Protein AF-A0A5C8MEZ3-F1 (afdb_monomer_lite)

Foldseek 3Di:
DADDALVVLVPDDADDCCPPPVVLLVVLLCCQPPNDPDAAEAEDEALLQVNLCRHVVDDDDQSVRSVCCCVVPVVSLVSSLQRVLNRLLNNVVSSVVSRHQAYEYEHACQLNDAQVCCVPRGLVSVVSNCVSCVVSVHHYHYDYPNCPRNDPDD

Radius of gyration: 16.11 Å; chains: 1; bounding box: 36×27×46 Å

Structure (mmCIF, N/CA/C/O backbone):
data_AF-A0A5C8MEZ3-F1
#
_entry.id   AF-A0A5C8MEZ3-F1
#
loop_
_atom_site.group_PDB
_atom_site.id
_atom_site.type_symbol
_atom_site.label_atom_id
_atom_site.label_alt_id
_atom_site.label_comp_id
_atom_site.label_asym_id
_atom_site.label_entity_id
_atom_site.label_seq_id
_atom_site.pdbx_PDB_ins_code
_atom_site.Cartn_x
_atom_site.Cartn_y
_atom_site.Cartn_z
_atom_site.occupancy
_atom_site.B_iso_or_equiv
_atom_site.auth_seq_id
_atom_site.auth_comp_id
_atom_site.auth_asym_id
_atom_site.auth_atom_id
_atom_site.pdbx_PDB_model_num
ATOM 1 N N . ASN A 1 1 ? 18.898 2.873 -1.084 1.00 86.00 1 ASN A N 1
ATOM 2 C CA . ASN A 1 1 ? 19.170 2.120 -2.329 1.00 86.00 1 ASN A CA 1
ATOM 3 C C . ASN A 1 1 ? 17.876 1.953 -3.107 1.00 86.00 1 ASN A C 1
ATOM 5 O O . ASN A 1 1 ? 17.066 1.136 -2.694 1.00 86.00 1 ASN A O 1
ATOM 9 N N . PRO A 1 2 ? 17.626 2.772 -4.143 1.00 94.06 2 PRO A N 1
ATOM 10 C CA . PRO A 1 2 ? 16.400 2.673 -4.933 1.00 94.06 2 PRO A CA 1
ATOM 11 C C . PRO A 1 2 ? 16.320 1.369 -5.734 1.00 94.06 2 PRO A C 1
ATOM 13 O O . PRO A 1 2 ? 17.353 0.854 -6.155 1.00 94.06 2 PRO A O 1
ATOM 16 N N . ILE A 1 3 ? 15.106 0.894 -6.006 1.00 96.62 3 ILE A N 1
ATOM 17 C CA . ILE A 1 3 ? 14.868 -0.274 -6.865 1.00 96.62 3 ILE A CA 1
ATOM 18 C C . ILE A 1 3 ? 15.194 0.078 -8.322 1.00 96.62 3 ILE A C 1
ATOM 20 O O . ILE A 1 3 ? 14.743 1.106 -8.848 1.00 96.62 3 ILE A O 1
ATOM 24 N N . ARG A 1 4 ? 16.007 -0.764 -8.970 1.00 95.06 4 ARG A N 1
ATOM 25 C CA . ARG A 1 4 ? 16.430 -0.589 -10.369 1.00 95.06 4 ARG A CA 1
ATOM 26 C C . ARG A 1 4 ? 16.291 -1.849 -11.214 1.00 95.06 4 ARG A C 1
ATOM 28 O O . ARG A 1 4 ? 16.330 -1.740 -12.432 1.00 95.06 4 ARG A O 1
ATOM 35 N N . SER A 1 5 ? 16.131 -3.015 -10.596 1.00 96.00 5 SER A N 1
ATOM 36 C CA . SER A 1 5 ? 16.131 -4.305 -11.286 1.00 96.00 5 SER A CA 1
ATOM 37 C C . SER A 1 5 ? 15.259 -5.339 -10.577 1.00 96.00 5 SER A C 1
ATOM 39 O O . SER A 1 5 ? 14.910 -5.172 -9.407 1.00 96.00 5 SER A O 1
ATOM 41 N N . LEU A 1 6 ? 14.967 -6.451 -11.260 1.00 97.06 6 LEU A N 1
ATOM 42 C CA . LEU A 1 6 ? 14.323 -7.614 -10.641 1.00 97.06 6 LEU A CA 1
ATOM 43 C C . LEU A 1 6 ? 15.131 -8.145 -9.444 1.00 97.06 6 LEU A C 1
ATOM 45 O O . LEU A 1 6 ? 14.549 -8.461 -8.413 1.00 97.06 6 LEU A O 1
ATOM 49 N N . ALA A 1 7 ? 16.463 -8.157 -9.537 1.00 97.56 7 ALA A N 1
ATOM 50 C CA . ALA A 1 7 ? 17.327 -8.615 -8.451 1.00 97.56 7 ALA A CA 1
ATOM 51 C C . ALA A 1 7 ? 17.214 -7.740 -7.188 1.00 97.56 7 ALA A C 1
ATOM 53 O O . ALA A 1 7 ? 17.390 -8.233 -6.076 1.00 97.56 7 ALA A O 1
ATOM 54 N N . ASP A 1 8 ? 16.917 -6.444 -7.329 1.00 97.25 8 ASP A N 1
ATOM 55 C CA . ASP A 1 8 ? 16.655 -5.578 -6.171 1.00 97.25 8 ASP A CA 1
ATOM 56 C C . ASP A 1 8 ? 15.305 -5.900 -5.525 1.00 97.25 8 ASP A C 1
ATOM 58 O O . ASP A 1 8 ? 15.185 -5.865 -4.303 1.00 97.25 8 ASP A O 1
ATOM 62 N N . VAL A 1 9 ? 14.303 -6.246 -6.339 1.00 97.50 9 VAL A N 1
ATOM 63 C CA . VAL A 1 9 ? 12.974 -6.664 -5.872 1.00 97.50 9 VAL A CA 1
ATOM 64 C C . VAL A 1 9 ? 13.048 -8.003 -5.139 1.00 97.50 9 VAL A C 1
ATOM 66 O O . VAL A 1 9 ? 12.434 -8.164 -4.089 1.00 97.50 9 VAL A O 1
ATOM 69 N N . GLU A 1 10 ? 13.821 -8.959 -5.651 1.00 96.56 10 GLU A N 1
ATOM 70 C CA . GLU A 1 10 ? 13.988 -10.289 -5.049 1.00 96.56 10 GLU A CA 1
ATOM 71 C C . GLU A 1 10 ? 14.641 -10.237 -3.661 1.00 96.56 10 GLU A C 1
ATOM 73 O O . GLU A 1 10 ? 14.327 -11.064 -2.810 1.00 96.56 10 GLU A O 1
ATOM 78 N N . LYS A 1 11 ? 15.478 -9.227 -3.398 1.00 96.81 11 LYS A N 1
ATOM 79 C CA . LYS A 1 11 ? 16.093 -8.992 -2.080 1.00 96.81 11 LYS A CA 1
ATOM 80 C C . LYS A 1 11 ? 15.121 -8.448 -1.032 1.00 96.81 11 LYS A C 1
ATOM 82 O O . LYS A 1 11 ? 15.473 -8.412 0.144 1.00 96.81 11 LYS A O 1
ATOM 87 N N . LEU A 1 12 ? 13.937 -7.979 -1.431 1.00 96.62 12 LEU A N 1
ATOM 88 C CA . LEU A 1 12 ? 12.945 -7.478 -0.484 1.00 96.62 12 LEU A CA 1
ATOM 89 C C . LEU A 1 12 ? 12.380 -8.637 0.338 1.00 96.62 12 LEU A C 1
ATOM 91 O O . LEU A 1 12 ? 11.837 -9.599 -0.219 1.00 96.62 12 LEU A O 1
ATOM 95 N N . GLY A 1 13 ? 12.498 -8.505 1.657 1.00 94.88 13 GLY A N 1
ATOM 96 C CA . GLY A 1 13 ? 11.922 -9.431 2.621 1.00 94.88 13 GLY A CA 1
ATOM 97 C C . GLY A 1 13 ? 10.403 -9.322 2.717 1.00 94.88 13 GLY A C 1
ATOM 98 O O . GLY A 1 13 ? 9.750 -8.559 2.001 1.00 94.88 13 GLY A O 1
ATOM 99 N N . GLU A 1 14 ? 9.853 -10.107 3.629 1.00 95.06 14 GLU A N 1
ATOM 100 C CA . GLU A 1 14 ? 8.450 -10.052 4.009 1.00 95.06 14 GLU A CA 1
ATOM 101 C C . GLU A 1 14 ? 8.303 -9.285 5.323 1.00 95.06 14 GLU A C 1
ATOM 103 O O . GLU A 1 14 ? 9.218 -9.288 6.140 1.00 95.06 14 GLU A O 1
ATOM 108 N N . ILE A 1 15 ? 7.155 -8.635 5.521 1.00 94.88 15 ILE A N 1
ATOM 109 C CA . ILE A 1 15 ? 6.838 -7.991 6.798 1.00 94.88 15 ILE A CA 1
ATOM 110 C C . ILE A 1 15 ? 6.219 -9.004 7.767 1.00 94.88 15 ILE A C 1
ATOM 112 O O . ILE A 1 15 ? 5.326 -9.777 7.391 1.00 94.88 15 ILE A O 1
ATOM 116 N N . 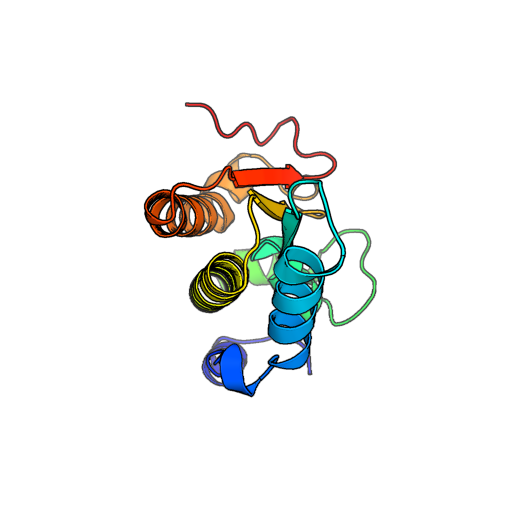HIS A 1 16 ? 6.647 -8.922 9.020 1.00 97.06 16 HIS A N 1
ATOM 117 C CA . HIS A 1 16 ? 6.089 -9.577 10.194 1.00 97.06 16 HIS A CA 1
ATOM 118 C C . HIS A 1 16 ? 5.592 -8.478 11.145 1.00 97.06 16 HIS A C 1
ATOM 120 O O . HIS A 1 16 ? 6.356 -8.009 11.984 1.00 97.06 16 HIS A O 1
ATOM 126 N N . PRO A 1 17 ? 4.342 -7.987 10.999 1.00 97.56 17 PRO A N 1
ATOM 127 C CA . PRO A 1 17 ? 3.903 -6.750 11.652 1.00 97.56 17 PRO A CA 1
ATOM 128 C C . PRO A 1 17 ? 4.067 -6.727 13.176 1.00 97.56 17 PRO A C 1
ATOM 130 O O . PRO A 1 17 ? 4.383 -5.687 13.746 1.00 97.56 17 PRO A O 1
ATOM 133 N N . GLU A 1 18 ? 3.867 -7.871 13.823 1.00 96.94 18 GLU A N 1
ATOM 134 C CA . GLU A 1 18 ? 4.024 -8.046 15.264 1.00 96.94 18 GLU A CA 1
ATOM 135 C C . GLU A 1 18 ? 5.487 -7.928 15.737 1.00 96.94 18 GLU A C 1
ATOM 137 O O . GLU A 1 18 ? 5.718 -7.610 16.900 1.00 96.94 18 GLU A O 1
ATOM 142 N N . GLU A 1 19 ? 6.467 -8.136 14.853 1.00 97.44 19 GLU A N 1
ATOM 143 C CA . GLU A 1 19 ? 7.906 -8.041 15.146 1.00 97.44 19 GLU A CA 1
ATOM 144 C C . GLU A 1 19 ? 8.513 -6.733 14.615 1.00 97.44 19 GLU A C 1
ATOM 146 O O . GLU A 1 19 ? 9.245 -6.044 15.325 1.00 97.44 19 GLU A O 1
ATOM 151 N N . ASP A 1 20 ? 8.170 -6.358 13.382 1.00 97.44 20 ASP A N 1
ATOM 152 C CA . ASP A 1 20 ? 8.759 -5.218 12.674 1.00 97.44 20 ASP A CA 1
ATOM 153 C C . ASP A 1 20 ? 8.156 -3.873 13.100 1.00 97.44 20 ASP A C 1
ATOM 155 O O . ASP A 1 20 ? 8.831 -2.839 13.091 1.00 97.44 20 ASP A O 1
ATOM 159 N N . VAL A 1 21 ? 6.860 -3.859 13.436 1.00 97.12 21 VAL A N 1
ATOM 160 C CA . VAL A 1 21 ? 6.109 -2.639 13.781 1.00 97.12 21 VAL A CA 1
ATOM 161 C C . VAL A 1 21 ? 5.195 -2.799 15.012 1.00 97.12 21 VAL A C 1
ATOM 163 O O . VAL A 1 21 ? 4.067 -2.288 14.999 1.00 97.12 21 VAL A O 1
ATOM 166 N N . PRO A 1 22 ? 5.655 -3.427 16.118 1.00 97.69 22 PRO A N 1
ATOM 167 C CA . PRO A 1 22 ? 4.825 -3.664 17.304 1.00 97.69 22 PRO A CA 1
ATOM 168 C C . PRO A 1 22 ? 4.258 -2.365 17.881 1.00 97.69 22 PRO A C 1
ATOM 170 O O . PRO A 1 22 ? 3.091 -2.308 18.257 1.00 97.69 22 PRO A O 1
ATOM 173 N N . TYR A 1 23 ? 5.042 -1.287 17.839 1.00 97.81 23 TYR A N 1
ATOM 174 C CA . TYR A 1 23 ? 4.656 0.034 18.334 1.00 97.81 23 TYR A CA 1
ATOM 175 C C . TYR A 1 23 ? 3.393 0.595 17.656 1.00 97.81 23 TYR A C 1
ATOM 177 O O . TYR A 1 23 ? 2.603 1.288 18.301 1.00 97.81 23 TYR A O 1
ATOM 185 N N . VAL A 1 24 ? 3.158 0.290 16.372 1.00 98.12 24 VAL A N 1
ATOM 186 C CA . VAL A 1 24 ? 1.926 0.700 15.677 1.00 98.12 24 VAL A CA 1
ATOM 187 C C . VAL A 1 24 ? 0.733 -0.067 16.238 1.00 98.12 24 VAL A C 1
ATOM 189 O O . VAL A 1 24 ? -0.298 0.531 16.542 1.00 98.12 24 VAL A O 1
ATOM 192 N N . LEU A 1 25 ? 0.877 -1.383 16.395 1.00 98.44 25 LEU A N 1
ATOM 193 C CA . LEU A 1 25 ? -0.196 -2.256 16.871 1.00 98.44 25 LEU A CA 1
ATOM 194 C C . LEU A 1 25 ? -0.552 -1.955 18.330 1.00 98.44 25 LEU A C 1
ATOM 196 O O . LEU A 1 25 ? -1.729 -1.872 18.672 1.00 98.44 25 LEU A O 1
ATOM 200 N N . GLU A 1 26 ? 0.452 -1.715 19.171 1.00 98.00 26 GLU A N 1
ATOM 201 C CA . GLU A 1 26 ? 0.274 -1.285 20.559 1.00 98.00 26 GLU A CA 1
ATOM 202 C C . GLU A 1 26 ? -0.458 0.054 20.646 1.00 98.00 26 GLU A C 1
ATOM 204 O O . GLU A 1 26 ? -1.376 0.200 21.450 1.00 98.00 26 GLU A O 1
ATOM 209 N N . THR A 1 27 ? -0.118 1.007 19.772 1.00 98.31 27 THR A N 1
ATOM 210 C CA . THR A 1 27 ? -0.802 2.306 19.710 1.00 98.31 27 THR A CA 1
ATOM 211 C C . THR A 1 27 ? -2.270 2.144 19.317 1.00 98.31 27 THR A C 1
ATOM 213 O O . THR A 1 27 ? -3.143 2.721 19.962 1.00 98.31 27 THR A O 1
ATOM 216 N N . ILE A 1 28 ? -2.567 1.339 18.291 1.00 98.31 28 ILE A N 1
ATOM 217 C CA . ILE A 1 28 ? -3.950 1.049 17.871 1.00 98.31 28 ILE A CA 1
ATOM 218 C C . ILE A 1 28 ? -4.730 0.414 19.023 1.00 98.31 28 ILE A C 1
ATOM 220 O O . ILE A 1 28 ? -5.846 0.845 19.321 1.00 98.31 28 ILE A O 1
ATOM 224 N N . LYS A 1 29 ? -4.131 -0.572 19.695 1.00 97.94 29 LYS A N 1
ATOM 225 C CA . LYS A 1 29 ? -4.748 -1.254 20.830 1.00 97.94 29 LYS A CA 1
ATOM 226 C C . LYS A 1 29 ? -5.052 -0.271 21.958 1.00 97.94 29 LYS A C 1
ATOM 228 O O . LYS A 1 29 ? -6.205 -0.154 22.345 1.00 97.94 29 LYS A O 1
ATOM 233 N N . LEU A 1 30 ? -4.061 0.501 22.408 1.00 97.94 30 LEU A N 1
ATOM 234 C CA . LEU A 1 30 ? -4.224 1.502 23.467 1.00 97.94 30 LEU A CA 1
ATOM 235 C C . LEU A 1 30 ? -5.338 2.506 23.139 1.00 97.94 30 LEU A C 1
ATOM 237 O O . LEU A 1 30 ? -6.203 2.785 23.970 1.00 97.94 30 LEU A O 1
ATOM 241 N N . LEU A 1 31 ? -5.340 3.036 21.913 1.00 97.69 31 LEU A N 1
ATOM 242 C CA . LEU A 1 31 ? -6.350 3.993 21.474 1.00 97.69 31 LEU A CA 1
ATOM 243 C C . LEU A 1 31 ? -7.755 3.389 21.510 1.00 97.69 31 LEU A C 1
ATOM 245 O O . LEU A 1 31 ? -8.685 4.046 21.967 1.00 97.69 31 LEU A O 1
ATOM 249 N N . THR A 1 32 ? -7.911 2.152 21.047 1.00 96.38 32 THR A N 1
ATOM 250 C CA . THR A 1 32 ? -9.223 1.504 20.903 1.00 96.38 32 THR A CA 1
ATOM 251 C C . THR A 1 32 ? -9.755 0.897 22.197 1.00 96.38 32 THR A C 1
ATOM 253 O O . THR A 1 32 ? -10.969 0.765 22.331 1.00 96.38 32 THR A O 1
ATOM 256 N N . THR A 1 33 ? -8.890 0.555 23.157 1.00 95.38 33 THR A N 1
ATOM 257 C CA . THR A 1 33 ? -9.314 -0.026 24.440 1.00 95.38 33 THR A CA 1
ATOM 258 C C . THR A 1 33 ? -9.450 0.995 25.562 1.00 95.38 33 THR A C 1
ATOM 260 O O . THR A 1 33 ? -10.251 0.773 26.466 1.00 95.38 33 THR A O 1
ATOM 263 N N . GLU A 1 34 ? -8.675 2.085 25.542 1.00 94.44 34 GLU A N 1
ATOM 264 C CA . GLU A 1 34 ? -8.556 2.977 26.707 1.00 94.44 34 GLU A CA 1
ATOM 265 C C . GLU A 1 34 ? -8.875 4.450 26.427 1.00 94.44 34 GLU A C 1
ATOM 267 O O . GLU A 1 34 ? -9.238 5.165 27.359 1.00 94.44 34 GLU A O 1
ATOM 272 N N . GLN A 1 35 ? -8.738 4.935 25.186 1.00 92.12 35 GLN A N 1
ATOM 273 C CA . GLN A 1 35 ? -8.760 6.385 24.926 1.00 92.12 35 GLN A CA 1
ATOM 274 C C . GLN A 1 35 ? -9.922 6.864 24.056 1.00 92.12 35 GLN A C 1
ATOM 276 O O . GLN A 1 35 ? -10.476 7.936 24.303 1.00 92.12 35 GLN A O 1
ATOM 281 N N . LEU A 1 36 ? -10.279 6.117 23.011 1.00 94.94 36 LEU A N 1
ATOM 282 C CA . LEU A 1 36 ? -11.254 6.555 22.020 1.00 94.94 36 LEU A CA 1
ATOM 283 C C . LEU A 1 36 ? -12.644 5.991 22.310 1.00 94.94 36 LEU A C 1
ATOM 285 O O . LEU A 1 36 ? -12.830 4.792 22.464 1.00 94.94 36 LEU A O 1
ATOM 289 N N . ASN A 1 37 ? -13.641 6.873 22.246 1.00 94.50 37 ASN A N 1
ATOM 290 C CA . ASN A 1 37 ? -15.063 6.513 22.193 1.00 94.50 37 ASN A CA 1
ATOM 291 C C . ASN A 1 37 ? -15.630 6.603 20.763 1.00 94.50 37 ASN A C 1
ATOM 293 O O . ASN A 1 37 ? -16.842 6.675 20.566 1.00 94.50 37 ASN A O 1
ATOM 297 N N . VAL A 1 38 ? -14.753 6.664 19.759 1.00 97.00 38 VAL A N 1
ATOM 298 C CA . VAL A 1 38 ? -15.090 6.765 18.333 1.00 97.00 38 VAL A CA 1
ATOM 299 C C . VAL A 1 38 ? -14.305 5.719 17.535 1.00 97.00 38 VAL A C 1
ATOM 301 O O . VAL A 1 38 ? -13.222 5.328 17.976 1.00 97.00 38 VAL A O 1
ATOM 304 N N . PRO A 1 39 ? -14.801 5.273 16.363 1.00 96.81 39 PRO A N 1
ATOM 305 C CA . PRO A 1 39 ? -14.085 4.310 15.531 1.00 96.81 39 PRO A CA 1
ATOM 306 C C . PRO A 1 39 ? -12.707 4.825 15.102 1.00 96.81 39 PRO A C 1
ATOM 308 O O . PRO A 1 39 ? -12.581 5.953 14.618 1.00 96.81 39 PRO A O 1
ATOM 311 N N . LEU A 1 40 ? -11.685 3.979 15.226 1.00 98.06 40 LEU A N 1
ATOM 312 C CA . LEU A 1 40 ? -10.337 4.277 14.747 1.00 98.06 40 LEU A CA 1
ATOM 313 C C . LEU A 1 40 ? -10.177 3.820 13.292 1.00 98.06 40 LEU A C 1
ATOM 315 O O . LEU A 1 40 ? -10.462 2.668 12.959 1.00 98.06 40 LEU A O 1
ATOM 319 N N . ILE A 1 41 ? -9.676 4.715 12.439 1.00 98.12 41 ILE A N 1
ATOM 320 C CA . ILE A 1 41 ? -9.343 4.412 11.044 1.00 98.12 41 ILE A CA 1
ATOM 321 C C . ILE A 1 41 ? -7.851 4.075 10.958 1.00 98.12 41 ILE A C 1
ATOM 323 O O . ILE A 1 41 ? -7.004 4.934 11.2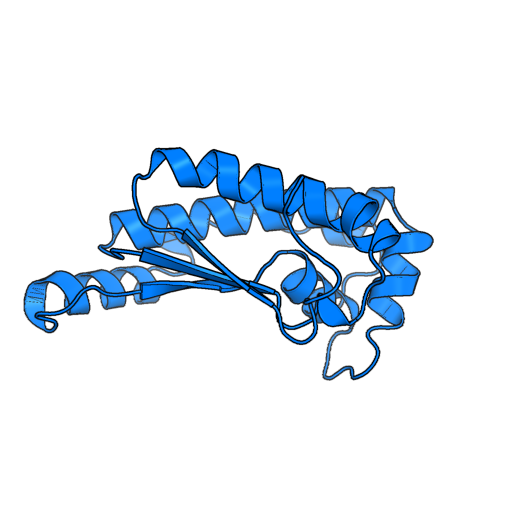01 1.00 98.12 41 ILE A O 1
ATOM 327 N N . GLY A 1 42 ? -7.537 2.833 10.595 1.00 98.00 42 GLY A N 1
ATOM 328 C CA . GLY A 1 42 ? -6.189 2.422 10.207 1.00 98.00 42 GLY A CA 1
ATOM 329 C C . GLY A 1 42 ? -5.887 2.802 8.757 1.00 98.00 42 GLY A C 1
ATOM 330 O O . GLY A 1 42 ? -6.787 3.130 7.978 1.00 98.00 42 GLY A O 1
ATOM 331 N N . PHE A 1 43 ? -4.618 2.758 8.359 1.00 97.81 43 PHE A N 1
ATOM 332 C CA . PHE A 1 43 ? -4.246 3.111 6.991 1.00 97.81 43 PHE A CA 1
ATOM 333 C C . PHE A 1 43 ? -3.000 2.399 6.475 1.00 97.81 43 PHE A C 1
ATOM 335 O O . PHE A 1 43 ? -2.143 1.943 7.232 1.00 97.81 43 PHE A O 1
ATOM 342 N N . ALA A 1 44 ? -2.886 2.344 5.150 1.00 97.19 44 ALA A N 1
ATOM 343 C CA . ALA A 1 44 ? -1.670 1.928 4.463 1.00 97.19 44 ALA A CA 1
ATOM 344 C C . ALA A 1 44 ? -1.504 2.672 3.130 1.00 97.19 44 ALA A C 1
ATOM 346 O O . ALA A 1 44 ? -2.468 3.161 2.536 1.00 97.19 44 ALA A O 1
ATOM 347 N N . GLY A 1 45 ? -0.264 2.750 2.648 1.00 95.50 45 GLY A N 1
ATOM 348 C CA . GLY A 1 45 ? 0.022 3.212 1.293 1.00 95.50 45 GLY A CA 1
ATOM 349 C C . GLY A 1 45 ? -0.357 2.154 0.256 1.00 95.50 45 GLY A C 1
ATOM 350 O O . GLY A 1 45 ? -0.170 0.955 0.475 1.00 95.50 45 GLY A O 1
ATOM 351 N N . ALA A 1 46 ? -0.876 2.592 -0.886 1.00 95.81 46 ALA A N 1
ATOM 352 C CA . ALA A 1 46 ? -1.109 1.717 -2.024 1.00 95.81 46 ALA A CA 1
ATOM 353 C C . ALA A 1 46 ? 0.224 1.282 -2.666 1.00 95.81 46 ALA A C 1
ATOM 355 O O . ALA A 1 46 ? 1.169 2.080 -2.704 1.00 95.81 46 ALA A O 1
ATOM 356 N N . PRO A 1 47 ? 0.301 0.068 -3.244 1.00 96.94 47 PRO A N 1
ATOM 357 C CA . PRO A 1 47 ? 1.514 -0.446 -3.878 1.00 96.94 47 PRO A CA 1
ATOM 358 C C . PRO A 1 47 ? 2.136 0.492 -4.912 1.00 96.94 47 PRO A C 1
ATOM 360 O O . PRO A 1 47 ? 3.347 0.669 -4.900 1.00 96.94 47 PRO A O 1
ATOM 363 N N . PHE A 1 48 ? 1.339 1.157 -5.756 1.00 95.56 48 PHE A N 1
ATOM 364 C CA . PHE A 1 48 ? 1.875 2.086 -6.757 1.00 95.56 48 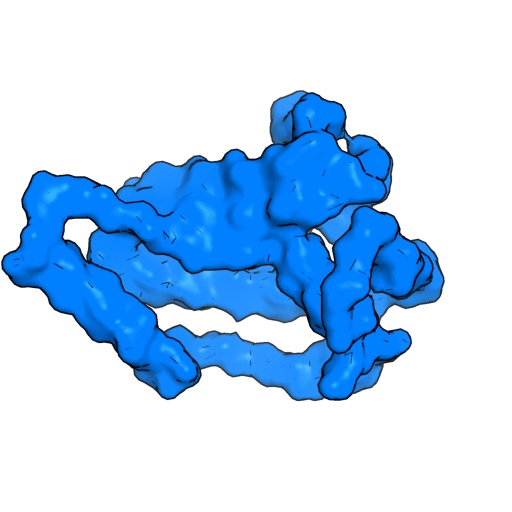PHE A CA 1
ATOM 365 C C . PHE A 1 48 ? 2.616 3.270 -6.118 1.00 95.56 48 PHE A C 1
ATOM 367 O O . PHE A 1 48 ? 3.739 3.602 -6.508 1.00 95.56 48 PHE A O 1
ATOM 374 N N . THR A 1 49 ? 2.007 3.891 -5.107 1.00 93.56 49 THR A N 1
ATOM 375 C CA . THR A 1 49 ? 2.616 5.004 -4.371 1.00 93.56 49 THR A CA 1
ATOM 376 C C . THR A 1 49 ? 3.886 4.547 -3.638 1.00 93.56 49 THR A C 1
ATOM 378 O O . THR A 1 49 ? 4.920 5.206 -3.739 1.00 93.56 49 THR A O 1
ATOM 381 N N . LEU A 1 50 ? 3.863 3.382 -2.979 1.00 95.38 50 LEU A N 1
ATOM 382 C CA . LEU A 1 50 ? 5.040 2.821 -2.300 1.00 95.38 50 LEU A CA 1
ATOM 383 C C . LEU A 1 50 ? 6.173 2.476 -3.280 1.00 95.38 50 LEU A C 1
ATOM 385 O O . LEU A 1 50 ? 7.310 2.906 -3.081 1.00 95.38 50 LEU A O 1
ATOM 389 N N . ALA A 1 51 ? 5.861 1.776 -4.374 1.00 96.31 51 ALA A N 1
ATOM 390 C CA . ALA A 1 51 ? 6.811 1.448 -5.436 1.00 96.31 51 ALA A CA 1
ATOM 391 C C . ALA A 1 51 ? 7.463 2.712 -5.999 1.00 96.31 51 ALA A C 1
ATOM 393 O O . ALA A 1 51 ? 8.671 2.753 -6.226 1.00 96.31 51 ALA A O 1
ATOM 394 N N . SER A 1 52 ? 6.679 3.775 -6.165 1.00 94.56 52 SER A N 1
ATOM 395 C CA . SER A 1 52 ? 7.191 5.040 -6.667 1.00 94.56 52 SER A CA 1
ATOM 396 C C . SER A 1 52 ? 8.196 5.685 -5.715 1.00 94.56 52 SER A C 1
ATOM 398 O O . SER A 1 52 ? 9.232 6.151 -6.179 1.00 94.56 52 SER A O 1
ATOM 400 N N . TYR A 1 53 ? 7.976 5.661 -4.397 1.00 94.25 53 TYR A N 1
ATOM 401 C CA . TYR A 1 53 ? 9.005 6.093 -3.440 1.00 94.25 53 TYR A CA 1
ATOM 402 C C . TYR A 1 53 ? 10.278 5.241 -3.548 1.00 94.25 53 TYR A C 1
ATOM 404 O O . TYR A 1 53 ? 11.387 5.783 -3.581 1.00 94.25 53 TYR A O 1
ATOM 412 N N . MET A 1 54 ? 10.124 3.918 -3.649 1.00 95.75 54 MET A N 1
ATOM 413 C CA . MET A 1 54 ? 11.239 2.968 -3.728 1.00 95.75 54 MET A CA 1
ATOM 414 C C . MET A 1 54 ? 12.059 3.113 -5.017 1.00 95.75 54 MET A C 1
ATOM 416 O O . MET A 1 54 ? 13.271 2.908 -4.997 1.00 95.75 54 MET A O 1
ATOM 420 N N . ILE A 1 55 ? 11.429 3.480 -6.134 1.00 96.50 55 ILE A N 1
ATOM 421 C CA . ILE A 1 55 ? 12.091 3.664 -7.430 1.00 96.50 55 ILE A CA 1
ATOM 422 C C . ILE A 1 55 ? 12.645 5.088 -7.555 1.00 96.50 55 ILE A C 1
ATOM 424 O O . ILE A 1 55 ? 13.792 5.284 -7.962 1.00 96.50 55 ILE A O 1
ATOM 428 N N . GLU A 1 56 ? 11.878 6.115 -7.207 1.00 94.56 56 GLU A N 1
ATOM 429 C CA . GLU A 1 56 ? 12.331 7.499 -7.366 1.00 94.56 56 GLU A CA 1
ATOM 430 C C . GLU A 1 56 ? 13.504 7.810 -6.423 1.00 94.56 56 GLU A C 1
ATOM 432 O O . GLU A 1 56 ? 14.473 8.453 -6.844 1.00 94.56 56 GLU A O 1
ATOM 437 N N . GLY A 1 57 ? 13.470 7.272 -5.195 1.00 89.38 57 GLY A N 1
ATOM 438 C CA . GLY A 1 57 ? 14.517 7.440 -4.184 1.00 89.38 57 GLY A CA 1
ATOM 439 C C . GLY A 1 57 ? 14.553 8.832 -3.545 1.00 89.38 57 GLY A C 1
ATOM 440 O O . GLY A 1 57 ? 15.547 9.183 -2.915 1.00 89.38 57 GLY A O 1
ATOM 441 N N . GLY A 1 58 ? 13.505 9.635 -3.738 1.00 81.94 58 GLY A N 1
ATOM 442 C CA . GLY A 1 58 ? 13.414 11.015 -3.272 1.00 81.94 58 GLY A CA 1
ATOM 443 C C . GLY A 1 58 ? 12.157 11.724 -3.792 1.00 81.94 58 GLY A C 1
ATOM 444 O O . GLY A 1 58 ? 11.316 11.089 -4.437 1.00 81.94 58 GLY A O 1
ATOM 445 N N . PRO A 1 59 ? 12.006 13.033 -3.521 1.00 78.38 59 PRO A N 1
ATOM 446 C CA . PRO A 1 59 ? 10.866 13.809 -3.998 1.00 78.38 59 PRO A CA 1
ATOM 447 C C . PRO A 1 59 ? 10.822 13.827 -5.532 1.00 78.38 59 PRO A C 1
ATOM 449 O O . PRO A 1 59 ? 11.796 14.186 -6.191 1.00 78.38 59 PRO A O 1
ATOM 452 N N . SER A 1 60 ? 9.672 13.463 -6.100 1.00 78.50 60 SER A N 1
ATOM 453 C CA . SER A 1 60 ? 9.433 13.427 -7.545 1.00 78.50 60 SER A CA 1
ATOM 454 C C . SER A 1 60 ? 8.080 14.057 -7.855 1.00 78.50 60 SER A C 1
ATOM 456 O O . SER A 1 60 ? 7.115 13.837 -7.128 1.00 78.50 60 SER A O 1
ATOM 458 N N . LYS A 1 61 ? 8.020 14.878 -8.911 1.00 72.38 61 LYS A N 1
ATOM 459 C CA . LYS A 1 61 ? 6.782 15.550 -9.350 1.00 72.38 61 LYS A CA 1
ATOM 460 C C . LYS A 1 61 ? 6.056 14.793 -10.464 1.00 72.38 61 LYS A C 1
ATOM 462 O O . LYS A 1 61 ? 4.837 14.834 -10.525 1.00 72.38 61 LYS A O 1
ATOM 467 N N . ASN A 1 62 ? 6.812 14.123 -11.339 1.00 77.25 62 ASN A N 1
ATOM 468 C CA . ASN A 1 62 ? 6.285 13.511 -12.567 1.00 77.25 62 ASN A CA 1
ATOM 469 C C . ASN A 1 62 ? 6.403 11.977 -12.589 1.00 77.25 62 ASN A C 1
ATOM 471 O O . ASN A 1 62 ? 5.830 11.339 -13.472 1.00 77.25 62 ASN A O 1
ATOM 475 N N . TYR A 1 63 ? 7.134 11.392 -11.630 1.00 86.94 63 TYR A N 1
ATOM 476 C CA . TYR A 1 63 ? 7.300 9.939 -11.470 1.00 86.94 63 TYR A CA 1
ATOM 477 C C . TYR A 1 63 ? 7.836 9.244 -12.730 1.00 86.94 63 TYR A C 1
ATOM 479 O O . TYR A 1 63 ? 7.433 8.137 -13.094 1.00 86.94 63 TYR A O 1
ATOM 487 N N . ASN A 1 64 ? 8.732 9.938 -13.440 1.00 90.75 64 ASN A N 1
ATOM 488 C CA . ASN A 1 64 ? 9.259 9.491 -14.725 1.00 90.75 64 ASN A CA 1
ATOM 489 C C . ASN A 1 64 ? 10.065 8.194 -14.591 1.00 90.75 64 ASN A C 1
ATOM 491 O O . ASN A 1 64 ? 10.007 7.368 -15.498 1.00 90.75 64 ASN A O 1
ATOM 495 N N . LYS A 1 65 ? 10.794 7.989 -13.482 1.00 94.44 65 LYS A N 1
ATOM 496 C CA . LYS A 1 65 ? 11.572 6.758 -13.277 1.00 94.44 65 LYS A CA 1
ATOM 497 C C . LYS A 1 65 ? 10.643 5.596 -12.968 1.00 94.44 65 LYS A C 1
ATOM 499 O O . LYS A 1 65 ? 10.859 4.517 -13.505 1.00 94.44 65 LYS A O 1
ATOM 504 N N . THR A 1 66 ? 9.599 5.822 -12.170 1.00 95.50 66 THR A N 1
ATOM 505 C CA . THR A 1 66 ? 8.561 4.812 -11.930 1.00 95.50 66 THR A CA 1
ATOM 506 C C . THR A 1 66 ? 7.924 4.364 -13.240 1.00 95.50 66 THR A C 1
ATOM 508 O O . THR A 1 66 ? 7.897 3.172 -13.523 1.00 95.50 66 THR A O 1
ATOM 511 N N . LYS A 1 67 ? 7.462 5.307 -14.072 1.00 93.75 67 LYS A N 1
ATOM 512 C CA . LYS A 1 67 ? 6.842 4.982 -15.366 1.00 93.75 67 LYS A CA 1
ATOM 513 C C . LYS A 1 67 ? 7.819 4.276 -16.300 1.00 93.75 67 LYS A C 1
ATOM 515 O O . LYS A 1 67 ? 7.471 3.258 -16.882 1.00 93.75 67 LYS A O 1
ATOM 520 N N . ALA A 1 68 ? 9.049 4.778 -16.411 1.00 95.44 68 ALA A N 1
ATOM 521 C CA . ALA A 1 68 ? 10.076 4.138 -17.226 1.00 95.44 68 ALA A CA 1
ATOM 522 C C . ALA A 1 68 ? 10.332 2.692 -16.776 1.00 95.44 68 ALA A C 1
ATOM 524 O O . ALA A 1 68 ? 10.375 1.804 -17.616 1.00 95.44 68 ALA A O 1
ATOM 525 N N . PHE A 1 69 ? 10.430 2.445 -15.468 1.00 96.69 69 PHE A N 1
ATOM 526 C CA . PHE A 1 69 ? 10.606 1.102 -14.914 1.00 96.69 69 PHE A CA 1
ATOM 527 C C . PHE A 1 69 ? 9.391 0.201 -15.175 1.00 96.69 69 PHE A C 1
ATOM 529 O O . PHE A 1 69 ? 9.555 -0.939 -15.592 1.00 96.69 69 PHE A O 1
ATOM 536 N N . MET A 1 70 ? 8.175 0.727 -15.011 1.00 95.44 70 MET A N 1
ATOM 537 C CA . MET A 1 70 ? 6.923 0.019 -15.297 1.00 95.44 70 MET A CA 1
ATOM 538 C C . MET A 1 70 ? 6.854 -0.485 -16.749 1.00 95.44 70 MET A C 1
ATOM 540 O O . MET A 1 70 ? 6.457 -1.626 -16.978 1.00 95.44 70 MET A O 1
ATOM 544 N N . TYR A 1 71 ? 7.275 0.334 -17.721 1.00 95.75 71 TYR A N 1
ATOM 545 C CA . TYR A 1 71 ? 7.268 -0.049 -19.138 1.00 95.75 71 TYR A CA 1
ATOM 546 C C . TYR A 1 71 ? 8.476 -0.882 -19.564 1.00 95.75 71 TYR A C 1
ATOM 548 O O . TYR A 1 71 ? 8.323 -1.810 -20.355 1.00 95.75 71 TYR A O 1
ATOM 556 N N . ALA A 1 72 ? 9.675 -0.533 -19.095 1.00 96.88 72 ALA A N 1
ATOM 557 C CA . ALA A 1 72 ? 10.911 -1.177 -19.530 1.00 96.88 72 ALA A CA 1
ATOM 558 C C . ALA A 1 72 ? 11.130 -2.536 -18.855 1.00 96.88 72 ALA A C 1
ATOM 560 O O . ALA A 1 72 ? 11.685 -3.440 -19.470 1.00 96.88 72 ALA A O 1
ATOM 561 N N . GLU A 1 73 ? 10.672 -2.689 -17.611 1.00 96.81 73 GLU A N 1
ATOM 562 C CA . GLU A 1 73 ? 10.927 -3.857 -16.766 1.00 96.81 73 GLU A CA 1
ATOM 563 C C . GLU A 1 73 ? 9.616 -4.444 -16.200 1.00 96.81 73 GLU A C 1
ATOM 565 O O . GLU A 1 73 ? 9.474 -4.599 -14.982 1.00 96.81 73 GLU A O 1
ATOM 570 N N . PRO A 1 74 ? 8.625 -4.812 -17.041 1.00 96.31 74 PRO A N 1
ATOM 571 C CA . PRO A 1 74 ? 7.299 -5.218 -16.571 1.00 96.31 74 PRO A CA 1
ATOM 572 C C . PRO A 1 74 ? 7.346 -6.442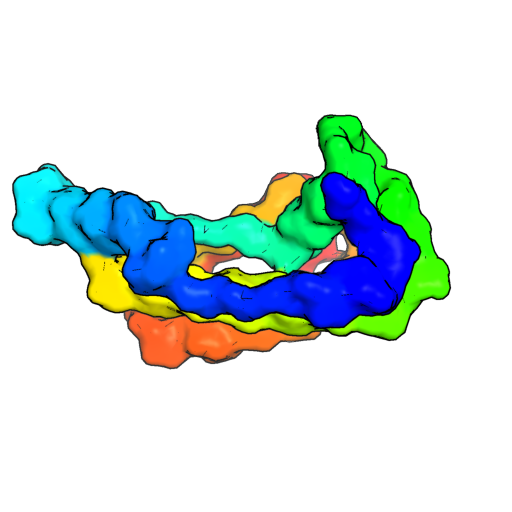 -15.646 1.00 96.31 74 PRO A C 1
ATOM 574 O O . PRO A 1 74 ? 6.591 -6.518 -14.680 1.00 96.31 74 PRO A O 1
ATOM 577 N N . LYS A 1 75 ? 8.276 -7.381 -15.873 1.00 97.62 75 LYS A N 1
ATOM 578 C CA . LYS A 1 75 ? 8.467 -8.536 -14.980 1.00 97.62 75 LYS A CA 1
ATOM 579 C C . LYS A 1 75 ? 8.875 -8.096 -13.571 1.00 97.62 75 LYS A C 1
ATOM 581 O O . LYS A 1 75 ? 8.328 -8.598 -12.593 1.00 97.62 75 LYS A O 1
ATOM 586 N N . ALA A 1 76 ? 9.818 -7.160 -13.469 1.00 98.00 76 ALA A N 1
ATOM 587 C CA . ALA A 1 76 ? 10.261 -6.628 -12.185 1.00 98.00 76 ALA A CA 1
ATOM 588 C C . ALA A 1 76 ? 9.175 -5.766 -11.529 1.00 98.00 76 ALA A C 1
ATOM 590 O O . ALA A 1 76 ? 8.986 -5.843 -10.317 1.00 98.00 76 ALA A O 1
ATOM 591 N N . TRP A 1 77 ? 8.426 -5.000 -12.327 1.00 98.38 77 TRP A N 1
ATOM 592 C CA . TRP A 1 77 ? 7.273 -4.235 -11.863 1.00 98.38 77 TRP A CA 1
ATOM 593 C C . TRP A 1 77 ? 6.220 -5.127 -11.204 1.00 98.38 77 TRP A C 1
ATOM 595 O O . TRP A 1 77 ? 5.867 -4.896 -10.051 1.00 98.38 77 TRP A O 1
ATOM 605 N N . PHE A 1 78 ? 5.744 -6.167 -11.895 1.00 98.25 78 PHE A N 1
ATOM 606 C CA . PHE A 1 78 ? 4.715 -7.049 -11.340 1.00 98.25 78 PHE A CA 1
ATOM 607 C C . PHE A 1 78 ? 5.215 -7.810 -10.107 1.00 98.25 78 PHE A C 1
ATOM 609 O O . PHE A 1 78 ? 4.493 -7.875 -9.116 1.00 98.25 78 PHE A O 1
ATOM 616 N N . ALA A 1 79 ? 6.474 -8.264 -10.103 1.00 98.38 79 ALA A N 1
ATOM 617 C CA . ALA A 1 79 ? 7.080 -8.872 -8.917 1.00 98.38 79 ALA A CA 1
ATOM 618 C C . ALA A 1 79 ? 7.118 -7.908 -7.713 1.00 98.38 79 ALA A C 1
ATOM 620 O O . ALA A 1 79 ? 6.855 -8.311 -6.579 1.00 98.38 79 ALA A O 1
ATOM 621 N N . LEU A 1 80 ? 7.412 -6.624 -7.948 1.00 98.44 80 LEU A N 1
ATOM 622 C CA . LEU A 1 80 ? 7.402 -5.600 -6.902 1.00 98.44 80 LEU A CA 1
ATOM 623 C C . LEU A 1 80 ? 5.982 -5.343 -6.392 1.00 98.44 80 LEU A C 1
ATOM 625 O O . LEU A 1 80 ? 5.764 -5.278 -5.184 1.00 98.44 80 LEU A O 1
ATOM 629 N N . MET A 1 81 ? 5.019 -5.222 -7.304 1.00 98.38 81 MET A N 1
ATOM 630 C CA . MET A 1 81 ? 3.617 -4.995 -6.964 1.00 98.38 81 MET A CA 1
ATOM 631 C C . MET A 1 81 ? 3.027 -6.154 -6.160 1.00 98.38 81 MET A C 1
ATOM 633 O O . MET A 1 81 ? 2.279 -5.906 -5.216 1.00 98.38 81 MET A O 1
ATOM 637 N N . ASP A 1 82 ? 3.395 -7.398 -6.473 1.00 98.25 82 ASP A N 1
ATOM 638 C CA . ASP A 1 82 ? 2.966 -8.565 -5.705 1.00 98.25 82 ASP A CA 1
ATOM 639 C C . ASP A 1 82 ? 3.529 -8.558 -4.283 1.00 98.25 82 ASP A C 1
ATOM 641 O O . ASP A 1 82 ? 2.763 -8.716 -3.333 1.00 98.25 82 ASP A O 1
ATOM 645 N N . LYS A 1 83 ? 4.828 -8.278 -4.116 1.00 98.25 83 LYS A N 1
ATOM 646 C CA . LYS A 1 83 ? 5.440 -8.155 -2.783 1.00 98.25 83 LYS A CA 1
ATOM 647 C C . LYS A 1 83 ? 4.803 -7.041 -1.956 1.00 98.25 83 LYS A C 1
ATOM 649 O O . LYS A 1 83 ? 4.519 -7.226 -0.773 1.00 98.25 83 LYS A O 1
ATOM 654 N N . LEU A 1 84 ? 4.550 -5.887 -2.572 1.00 98.38 84 LEU A N 1
ATOM 655 C CA . LEU A 1 84 ? 3.895 -4.767 -1.899 1.00 98.38 84 LEU A CA 1
ATOM 656 C C . LEU A 1 84 ? 2.434 -5.076 -1.561 1.00 98.38 84 LEU A C 1
ATOM 658 O O . LEU A 1 84 ? 1.962 -4.650 -0.511 1.00 98.38 84 LEU A O 1
ATOM 662 N N . ALA A 1 85 ? 1.724 -5.844 -2.391 1.00 98.31 85 ALA A N 1
ATOM 663 C CA . ALA A 1 85 ? 0.382 -6.309 -2.059 1.00 98.31 85 ALA A CA 1
ATOM 664 C C . ALA A 1 85 ? 0.382 -7.223 -0.837 1.00 98.31 85 ALA A C 1
ATOM 666 O O . ALA A 1 85 ? -0.409 -6.998 0.077 1.00 98.31 85 ALA A O 1
ATOM 667 N N . ASP A 1 86 ? 1.281 -8.208 -0.795 1.00 98.25 86 ASP A N 1
ATOM 668 C CA . ASP A 1 86 ? 1.413 -9.112 0.349 1.00 98.25 86 ASP A CA 1
ATOM 669 C C . ASP A 1 86 ? 1.740 -8.354 1.634 1.00 98.25 86 ASP A C 1
ATOM 671 O O . ASP A 1 86 ? 1.093 -8.558 2.664 1.00 98.25 86 ASP A O 1
ATOM 675 N N . MET A 1 87 ? 2.681 -7.413 1.554 1.00 98.25 87 MET A N 1
ATOM 676 C CA . MET A 1 87 ? 3.027 -6.533 2.664 1.00 98.25 87 MET A CA 1
ATOM 677 C C . MET A 1 87 ? 1.816 -5.712 3.136 1.00 98.25 87 MET A C 1
ATOM 679 O O . MET A 1 87 ? 1.504 -5.715 4.327 1.00 98.25 87 MET A O 1
ATOM 683 N N . THR A 1 88 ? 1.100 -5.047 2.222 1.00 98.19 88 THR A N 1
ATOM 684 C CA . THR A 1 88 ? -0.077 -4.233 2.561 1.00 98.19 88 THR A CA 1
ATOM 685 C C . THR A 1 88 ? -1.186 -5.080 3.181 1.00 98.19 88 THR A C 1
ATOM 687 O O . THR A 1 88 ? -1.762 -4.665 4.184 1.00 98.19 88 THR A O 1
ATOM 690 N N . ILE A 1 89 ? -1.469 -6.272 2.645 1.00 98.38 89 ILE A N 1
ATOM 691 C CA . ILE A 1 89 ? -2.486 -7.179 3.199 1.00 98.38 89 ILE A CA 1
ATOM 692 C C . ILE A 1 89 ? -2.115 -7.579 4.629 1.00 98.38 89 ILE A C 1
ATOM 694 O O . ILE A 1 89 ? -2.937 -7.426 5.531 1.00 98.38 89 ILE A O 1
ATOM 698 N N . ARG A 1 90 ? -0.883 -8.053 4.860 1.00 98.25 90 ARG A N 1
ATOM 699 C CA . ARG A 1 90 ? -0.429 -8.477 6.196 1.00 98.25 90 ARG A CA 1
ATOM 700 C C . ARG A 1 90 ? -0.490 -7.334 7.200 1.00 98.25 90 ARG A C 1
ATOM 702 O O . ARG A 1 90 ? -1.040 -7.507 8.287 1.00 98.25 90 ARG A O 1
ATOM 709 N N . TYR A 1 91 ? 0.023 -6.169 6.814 1.00 98.44 91 TYR A N 1
ATOM 710 C CA . TYR A 1 91 ? 0.052 -4.989 7.667 1.00 98.44 91 TYR A CA 1
ATOM 711 C C . TYR A 1 91 ? -1.355 -4.509 8.029 1.00 98.44 91 TYR A C 1
ATOM 713 O O . TYR A 1 91 ? -1.646 -4.262 9.196 1.00 98.44 91 TYR A O 1
ATOM 721 N N . VAL A 1 92 ? -2.261 -4.436 7.053 1.00 98.19 92 VAL A N 1
ATOM 722 C CA . VAL A 1 92 ? -3.647 -4.025 7.298 1.00 98.19 92 VAL A CA 1
ATOM 723 C C . VAL A 1 92 ? -4.387 -5.036 8.171 1.00 98.19 92 VAL A C 1
ATOM 725 O O . VAL A 1 92 ? -5.048 -4.630 9.124 1.00 98.19 92 VAL A O 1
ATOM 728 N N . LYS A 1 93 ? -4.255 -6.343 7.908 1.00 98.44 93 LYS A N 1
ATOM 729 C CA . LYS A 1 93 ? -4.873 -7.371 8.761 1.00 98.44 93 LYS A CA 1
ATOM 730 C C . LYS A 1 93 ? -4.369 -7.276 10.205 1.00 98.44 93 LYS A C 1
ATOM 732 O O . LYS A 1 93 ? -5.158 -7.428 11.130 1.00 98.44 93 LYS A O 1
ATOM 737 N N . ALA A 1 94 ? -3.086 -6.973 10.415 1.00 98.44 94 ALA A N 1
ATOM 738 C CA . ALA A 1 94 ? -2.546 -6.745 11.754 1.00 98.44 94 ALA A CA 1
ATOM 739 C C . ALA A 1 94 ? -3.162 -5.510 12.435 1.00 98.44 94 ALA A C 1
ATOM 741 O O . ALA A 1 94 ? -3.544 -5.590 13.600 1.00 98.44 94 ALA A O 1
ATOM 742 N N . GLN A 1 95 ? -3.345 -4.401 11.709 1.00 98.62 95 GLN A N 1
ATOM 743 C CA . GLN A 1 95 ? -4.039 -3.219 12.241 1.00 98.62 95 GLN A CA 1
ATOM 744 C C . GLN A 1 95 ? -5.491 -3.524 12.637 1.00 98.62 95 GLN A C 1
ATOM 746 O O . GLN A 1 95 ? -5.940 -3.087 13.695 1.00 98.62 95 GLN A O 1
ATOM 751 N N . ILE A 1 96 ? -6.218 -4.292 11.817 1.00 98.25 96 ILE A N 1
ATOM 752 C CA . ILE A 1 96 ? -7.597 -4.711 12.118 1.00 98.25 96 ILE A CA 1
ATOM 753 C C . ILE A 1 96 ? -7.620 -5.573 13.383 1.00 98.25 96 ILE A C 1
ATOM 755 O O . ILE A 1 96 ? -8.372 -5.276 14.308 1.00 98.25 96 ILE A O 1
ATOM 759 N N . ARG A 1 97 ? -6.736 -6.579 13.480 1.00 97.94 97 ARG A N 1
ATOM 760 C CA . ARG A 1 97 ? -6.595 -7.412 14.689 1.00 97.94 97 ARG A CA 1
ATOM 761 C C . ARG A 1 97 ? -6.253 -6.597 15.937 1.00 97.94 97 ARG A C 1
ATOM 763 O O . ARG A 1 97 ? -6.688 -6.956 17.026 1.00 97.94 97 ARG A O 1
ATOM 770 N N . ALA A 1 98 ? -5.485 -5.520 15.788 1.00 98.00 98 ALA A N 1
ATOM 771 C CA . ALA A 1 98 ? -5.133 -4.628 16.887 1.00 98.00 98 ALA A CA 1
ATOM 772 C C . ALA A 1 98 ? -6.290 -3.711 17.330 1.00 98.00 98 ALA A C 1
ATOM 774 O O . ALA A 1 98 ? -6.221 -3.168 18.429 1.00 98.00 98 ALA A O 1
ATOM 775 N N . GLY A 1 99 ? -7.342 -3.550 16.514 1.00 97.75 99 GLY A N 1
ATOM 776 C CA . GLY A 1 99 ? -8.561 -2.814 16.873 1.00 97.75 99 GLY A CA 1
ATOM 777 C C . GLY A 1 99 ? -9.049 -1.794 15.840 1.00 97.75 99 GLY A C 1
ATOM 778 O O . GLY A 1 99 ? -10.076 -1.150 16.065 1.00 97.75 99 GLY A O 1
ATOM 779 N N . ALA A 1 100 ? -8.356 -1.612 14.709 1.00 98.12 100 ALA A N 1
ATOM 780 C CA . ALA A 1 100 ? -8.797 -0.669 13.680 1.00 98.12 100 ALA A CA 1
ATOM 781 C C . ALA A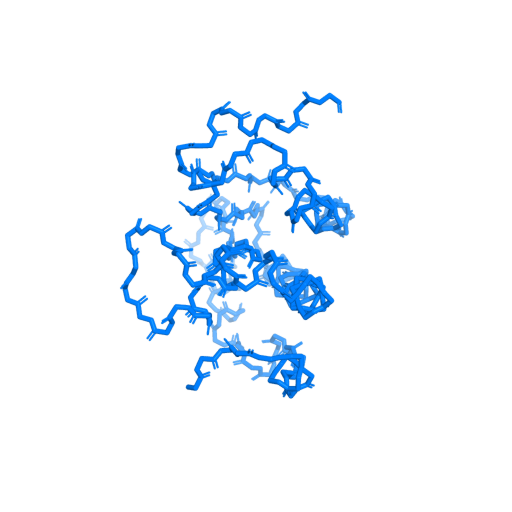 1 100 ? -10.179 -1.062 13.127 1.00 98.12 100 ALA A C 1
ATOM 783 O O . ALA A 1 100 ? -10.379 -2.173 12.640 1.00 98.12 100 ALA A O 1
ATOM 784 N N . SER A 1 101 ? -11.135 -0.134 13.183 1.00 97.56 101 SER A N 1
ATOM 785 C CA . SER A 1 101 ? -12.539 -0.389 12.829 1.00 97.56 101 SER A CA 1
ATOM 786 C C . SER A 1 101 ? -12.851 -0.138 11.352 1.00 97.56 101 SER A C 1
ATOM 788 O O . SER A 1 101 ? -13.892 -0.563 10.864 1.00 97.56 101 SER A O 1
ATOM 790 N N . ALA A 1 102 ? -11.974 0.574 10.647 1.00 97.69 102 ALA A N 1
ATOM 791 C CA . ALA A 1 102 ? -12.023 0.807 9.207 1.00 97.69 102 ALA A CA 1
ATOM 792 C C . ALA A 1 102 ? -10.601 1.017 8.679 1.00 97.69 102 ALA A C 1
ATOM 794 O O . ALA A 1 102 ? -9.705 1.383 9.443 1.00 97.69 102 ALA A O 1
ATOM 795 N N . ILE A 1 103 ? -10.394 0.816 7.377 1.00 98.19 103 ILE A N 1
ATOM 796 C CA . ILE A 1 103 ? -9.080 0.964 6.742 1.00 98.19 103 ILE A CA 1
ATOM 797 C C . ILE A 1 103 ? -9.155 1.905 5.551 1.00 98.19 103 ILE A C 1
ATOM 799 O O . ILE A 1 103 ? -10.018 1.757 4.687 1.00 98.19 103 ILE A O 1
ATOM 803 N N . GLN A 1 104 ? -8.189 2.819 5.462 1.00 97.31 104 GLN A N 1
ATOM 804 C CA . GLN A 1 104 ? -7.980 3.666 4.296 1.00 97.31 104 GLN A CA 1
ATOM 805 C C . GLN A 1 104 ? -6.673 3.334 3.568 1.00 97.31 104 GLN A C 1
ATOM 807 O O . GLN A 1 104 ? -5.582 3.394 4.135 1.00 97.31 104 GLN A O 1
ATOM 812 N N . ILE A 1 105 ? -6.779 3.024 2.277 1.00 96.62 105 ILE A N 1
ATOM 813 C CA . ILE A 1 105 ? -5.641 2.813 1.384 1.00 96.62 105 ILE A CA 1
ATOM 814 C C . ILE A 1 105 ? -5.405 4.087 0.574 1.00 96.62 105 ILE A C 1
ATOM 816 O O . ILE A 1 105 ? -6.270 4.525 -0.190 1.00 96.62 105 ILE A O 1
ATOM 820 N N . PHE A 1 106 ? -4.229 4.683 0.753 1.00 94.44 106 PHE A N 1
ATOM 821 C CA . PHE A 1 106 ? -3.830 5.927 0.102 1.00 94.44 106 PHE A CA 1
ATOM 822 C C . PHE A 1 106 ? -3.009 5.645 -1.155 1.00 94.44 106 PHE A C 1
ATOM 824 O O . PHE A 1 106 ? -1.850 5.238 -1.070 1.00 94.44 106 PHE A O 1
ATOM 831 N N . ASP A 1 107 ? -3.585 5.918 -2.322 1.00 89.12 107 ASP A N 1
ATOM 832 C CA . ASP A 1 107 ? -2.885 5.923 -3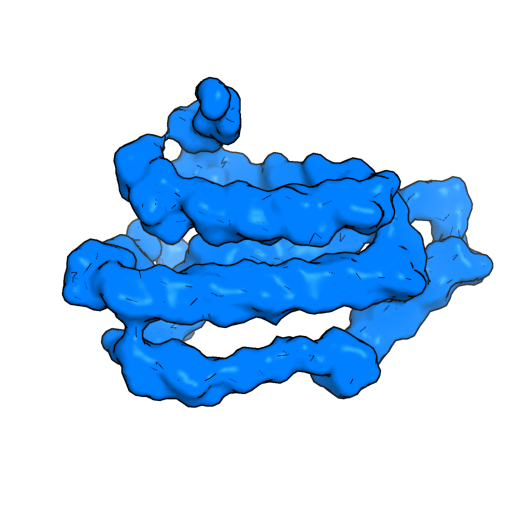.604 1.00 89.12 107 ASP A CA 1
ATOM 833 C C . ASP A 1 107 ? -2.699 7.355 -4.109 1.00 89.12 107 ASP A C 1
ATOM 835 O O . ASP A 1 107 ? -3.301 7.808 -5.085 1.00 89.12 107 ASP A O 1
ATOM 839 N N . SER A 1 108 ? -1.887 8.116 -3.379 1.00 83.12 108 SER A N 1
ATOM 840 C CA . SER A 1 108 ? -1.699 9.549 -3.597 1.00 83.12 108 SER A CA 1
ATOM 841 C C . SER A 1 108 ? -1.218 9.892 -5.008 1.00 83.12 108 SER A C 1
ATOM 843 O O . SER A 1 108 ? -1.419 11.019 -5.450 1.00 83.12 108 SER A O 1
ATOM 845 N N . TRP A 1 109 ? -0.532 8.973 -5.694 1.00 82.88 109 TRP A N 1
ATOM 846 C CA . TRP A 1 109 ? 0.180 9.273 -6.943 1.00 82.88 109 TRP A CA 1
ATOM 847 C C . TRP A 1 109 ? -0.468 8.648 -8.179 1.00 82.88 109 TRP A C 1
ATOM 849 O O . TRP A 1 109 ? -0.022 8.892 -9.299 1.00 82.88 109 TRP A O 1
ATOM 859 N N . VAL A 1 110 ? -1.551 7.888 -8.007 1.00 81.12 110 VAL A N 1
ATOM 860 C CA . VAL A 1 110 ? -2.233 7.198 -9.112 1.00 81.12 110 VAL A CA 1
ATOM 861 C C . VAL A 1 110 ? -2.793 8.149 -10.172 1.00 81.12 110 VAL A C 1
ATOM 863 O O . VAL A 1 110 ? -2.904 7.777 -11.336 1.00 81.12 110 VAL A O 1
ATOM 866 N N . GLY A 1 111 ? -3.080 9.406 -9.815 1.00 81.69 111 GLY A N 1
ATOM 867 C CA . GLY A 1 111 ? -3.483 10.432 -10.779 1.00 81.69 111 GLY A CA 1
ATOM 868 C C . GLY A 1 111 ? -2.424 10.737 -11.845 1.00 81.69 111 GLY A C 1
ATOM 869 O O . GLY A 1 111 ? -2.741 11.338 -12.867 1.00 81.69 111 GLY A O 1
ATOM 870 N N . ALA A 1 112 ? -1.174 10.306 -11.644 1.00 84.19 112 ALA A N 1
ATOM 871 C CA . ALA A 1 112 ? -0.099 10.497 -12.608 1.00 84.19 112 ALA A CA 1
ATOM 872 C C . ALA A 1 112 ? -0.137 9.516 -13.792 1.00 84.19 112 ALA A C 1
ATOM 874 O O . ALA A 1 112 ? 0.573 9.757 -14.771 1.00 84.19 112 ALA A O 1
ATOM 875 N N . VAL A 1 113 ? -0.900 8.419 -13.728 1.00 86.50 113 VAL A N 1
ATOM 876 C CA . VAL A 1 113 ? -1.002 7.433 -14.820 1.00 86.50 113 VAL A CA 1
ATOM 877 C C . VAL A 1 113 ? -2.304 7.591 -15.606 1.00 86.50 113 VAL A C 1
ATOM 879 O O . VAL A 1 113 ? -3.304 8.082 -15.078 1.00 86.50 113 VAL A O 1
ATOM 882 N N . ASN A 1 114 ? -2.304 7.189 -16.880 1.00 88.69 114 ASN A N 1
ATOM 883 C CA . ASN A 1 114 ? -3.535 7.149 -17.673 1.00 88.69 114 ASN A CA 1
ATOM 884 C C . ASN A 1 114 ? -4.375 5.900 -17.320 1.00 88.69 114 ASN A C 1
ATOM 886 O O . ASN A 1 114 ? -3.948 5.030 -16.559 1.00 88.69 114 ASN A O 1
ATOM 890 N N . VAL A 1 115 ? -5.593 5.814 -17.863 1.00 90.00 115 VAL A N 1
ATOM 891 C CA . VAL A 1 115 ? -6.543 4.732 -17.541 1.00 90.00 115 VAL A CA 1
ATOM 892 C C . VAL A 1 115 ? -6.040 3.353 -17.980 1.00 90.00 115 VAL A C 1
ATOM 894 O O . VAL A 1 115 ? -6.290 2.368 -17.284 1.00 90.00 115 VAL A O 1
ATOM 897 N N . ASP A 1 116 ? -5.348 3.264 -19.112 1.00 92.12 116 ASP A N 1
ATOM 898 C CA . ASP A 1 116 ? -4.894 1.985 -19.664 1.00 92.12 116 ASP A CA 1
ATOM 899 C C . ASP A 1 116 ? -3.697 1.440 -18.883 1.00 92.12 116 ASP A C 1
ATOM 901 O O . ASP A 1 116 ? -3.672 0.257 -18.528 1.00 92.12 116 ASP A O 1
ATOM 905 N N . ASP A 1 117 ? -2.772 2.319 -18.495 1.00 93.69 117 ASP A N 1
ATOM 906 C CA . ASP A 1 117 ? -1.690 1.982 -17.574 1.00 93.69 117 ASP A CA 1
ATOM 907 C C . ASP A 1 117 ? -2.250 1.538 -16.228 1.00 93.69 117 ASP A C 1
ATOM 909 O O . ASP A 1 117 ? -1.852 0.507 -15.691 1.00 93.69 117 ASP A O 1
ATOM 913 N N . TYR A 1 118 ? -3.219 2.284 -15.693 1.00 92.50 118 TYR A N 1
ATOM 914 C CA . TYR A 1 118 ? -3.860 1.940 -14.434 1.00 92.50 118 TYR A CA 1
ATOM 915 C C . TYR A 1 118 ? -4.464 0.530 -14.485 1.00 92.50 118 TYR A C 1
ATOM 917 O O . TYR A 1 118 ? -4.226 -0.288 -13.594 1.00 92.50 118 TYR A O 1
ATOM 925 N N . ARG A 1 119 ? -5.213 0.217 -15.549 1.00 93.25 119 ARG A N 1
ATOM 926 C CA . ARG A 1 119 ? -5.835 -1.101 -15.750 1.00 93.25 119 ARG A CA 1
ATOM 927 C C . ARG A 1 119 ? -4.816 -2.227 -15.874 1.00 93.25 119 ARG A C 1
ATOM 929 O O . ARG A 1 119 ? -5.093 -3.318 -15.387 1.00 93.25 119 ARG A O 1
ATOM 936 N N . THR A 1 120 ? -3.679 -1.960 -16.506 1.00 95.69 120 THR A N 1
ATOM 937 C CA . THR A 1 120 ? -2.656 -2.970 -16.800 1.00 95.69 120 THR A CA 1
ATOM 938 C C . THR A 1 120 ? -1.731 -3.205 -15.610 1.00 95.69 120 THR A C 1
ATOM 940 O O . THR A 1 120 ? -1.488 -4.344 -15.225 1.00 95.69 120 THR A O 1
ATOM 943 N N . PHE A 1 121 ? -1.235 -2.130 -15.000 1.00 96.31 121 PHE A N 1
ATOM 944 C CA . PHE A 1 121 ? -0.106 -2.179 -14.073 1.00 96.31 121 PHE A CA 1
ATOM 945 C C . PHE A 1 121 ? -0.492 -2.060 -12.598 1.00 96.31 121 PHE A C 1
ATOM 947 O O . PHE A 1 121 ? 0.331 -2.395 -11.748 1.00 96.31 121 PHE A O 1
ATOM 954 N N . ILE A 1 122 ? -1.699 -1.574 -12.276 1.00 95.50 122 ILE A N 1
ATOM 955 C CA . ILE A 1 122 ? -2.083 -1.225 -10.894 1.00 95.50 122 ILE A CA 1
ATOM 956 C C . ILE A 1 122 ? -3.378 -1.918 -10.460 1.00 95.50 122 ILE A C 1
ATOM 958 O O . ILE A 1 122 ? -3.442 -2.498 -9.373 1.00 95.50 122 ILE A O 1
ATOM 962 N N . LYS A 1 123 ? -4.421 -1.884 -11.299 1.00 94.19 123 LYS A N 1
ATOM 963 C CA . LYS A 1 123 ? -5.753 -2.423 -10.985 1.00 94.19 123 LYS A CA 1
ATOM 964 C C . LYS A 1 123 ? -5.720 -3.885 -10.511 1.00 94.19 123 LYS A C 1
ATOM 966 O O . LYS A 1 123 ? -6.410 -4.159 -9.528 1.00 94.19 123 LYS A O 1
ATOM 971 N N . PRO A 1 124 ? -4.954 -4.814 -11.124 1.00 96.56 124 PRO A N 1
ATOM 972 C CA . PRO A 1 124 ? -4.930 -6.209 -10.676 1.00 96.56 124 PRO A CA 1
ATOM 973 C C . PRO A 1 124 ? -4.442 -6.349 -9.229 1.00 96.56 124 PRO A C 1
ATOM 975 O O . PRO A 1 124 ? -5.057 -7.048 -8.425 1.00 96.56 124 PRO A O 1
ATOM 978 N N . THR A 1 125 ? -3.394 -5.608 -8.868 1.00 97.62 125 THR A N 1
ATOM 979 C CA . THR A 1 125 ? -2.824 -5.590 -7.517 1.00 97.62 125 THR A CA 1
ATOM 980 C C . THR A 1 125 ? -3.807 -5.018 -6.499 1.00 97.62 125 THR A C 1
ATOM 982 O O . THR A 1 125 ? -4.024 -5.608 -5.443 1.00 97.62 125 THR A O 1
ATOM 985 N N . MET A 1 126 ? -4.467 -3.903 -6.828 1.00 96.38 126 MET A N 1
ATOM 986 C CA . MET A 1 126 ? -5.486 -3.322 -5.948 1.00 96.38 126 MET A CA 1
ATOM 987 C C . MET A 1 126 ? -6.683 -4.260 -5.773 1.00 96.38 126 MET A C 1
ATOM 989 O O . MET A 1 126 ? -7.166 -4.432 -4.656 1.00 96.38 126 MET A O 1
ATOM 993 N N . ALA A 1 127 ? -7.138 -4.910 -6.848 1.00 96.12 127 ALA A N 1
ATOM 994 C CA . ALA A 1 127 ? -8.220 -5.888 -6.786 1.00 96.12 127 ALA A CA 1
ATOM 995 C C . ALA A 1 127 ? -7.871 -7.065 -5.860 1.00 96.12 127 ALA A C 1
ATOM 997 O O . ALA A 1 127 ? -8.703 -7.452 -5.041 1.00 96.12 127 ALA A O 1
ATOM 998 N N . ARG A 1 128 ? -6.632 -7.575 -5.933 1.00 97.75 128 ARG A N 1
ATOM 999 C CA . ARG A 1 128 ? -6.115 -8.613 -5.027 1.00 97.75 128 ARG A CA 1
ATOM 1000 C C . ARG A 1 128 ? -6.148 -8.162 -3.563 1.00 97.75 128 ARG A C 1
ATOM 1002 O O . ARG A 1 128 ? -6.647 -8.904 -2.721 1.00 97.75 128 ARG A O 1
ATOM 1009 N N . ILE A 1 129 ? -5.681 -6.946 -3.265 1.00 97.75 129 ILE A N 1
ATOM 1010 C CA . ILE A 1 129 ? -5.696 -6.386 -1.901 1.00 97.75 129 ILE A CA 1
ATOM 1011 C C . ILE A 1 129 ? -7.128 -6.288 -1.368 1.00 97.75 129 ILE A C 1
ATOM 1013 O O . ILE A 1 129 ? -7.426 -6.831 -0.308 1.00 97.75 129 ILE A O 1
ATOM 1017 N N . PHE A 1 130 ? -8.037 -5.640 -2.101 1.00 96.12 130 PHE A N 1
ATOM 1018 C CA . PHE A 1 130 ? -9.416 -5.470 -1.635 1.00 96.12 130 PHE A CA 1
ATOM 1019 C C . PHE A 1 130 ? -10.173 -6.795 -1.524 1.00 96.12 130 PHE A C 1
ATOM 1021 O O . PHE A 1 130 ? -11.014 -6.925 -0.639 1.00 96.12 130 PHE A O 1
ATOM 1028 N N . ALA A 1 131 ? -9.885 -7.779 -2.381 1.00 96.62 131 ALA A N 1
ATOM 1029 C CA . ALA A 1 131 ? -10.458 -9.116 -2.255 1.00 96.62 131 ALA A CA 1
ATOM 1030 C C . ALA A 1 131 ? -10.015 -9.793 -0.948 1.00 96.62 131 ALA A C 1
ATOM 1032 O O . ALA A 1 131 ? -10.870 -10.241 -0.191 1.00 96.62 131 ALA A O 1
ATOM 1033 N N . ALA A 1 132 ? -8.713 -9.788 -0.646 1.00 97.06 132 ALA A N 1
ATOM 1034 C CA . ALA A 1 132 ? -8.164 -10.405 0.564 1.00 97.06 132 ALA A CA 1
ATOM 1035 C C . ALA A 1 132 ? -8.598 -9.705 1.864 1.00 97.06 132 ALA A C 1
ATOM 1037 O O . ALA A 1 132 ? -8.711 -10.343 2.909 1.00 97.06 132 ALA A O 1
ATOM 1038 N N . LEU A 1 133 ? -8.820 -8.387 1.817 1.00 95.94 133 LEU A N 1
ATOM 1039 C CA . LEU A 1 133 ? -9.249 -7.597 2.974 1.00 95.94 133 LEU A CA 1
ATOM 1040 C C . LEU A 1 133 ? -10.762 -7.632 3.211 1.00 95.94 133 LEU A C 1
ATOM 1042 O O . LEU A 1 133 ? -11.209 -7.334 4.314 1.00 95.94 133 LEU A O 1
ATOM 1046 N N . ARG A 1 134 ? -11.566 -7.999 2.205 1.00 93.75 134 ARG A N 1
ATOM 1047 C CA . ARG A 1 134 ? -13.029 -8.078 2.345 1.00 93.75 134 ARG A CA 1
ATOM 1048 C C . ARG A 1 134 ? -13.457 -9.111 3.390 1.00 93.75 134 ARG A C 1
ATOM 1050 O O . ARG A 1 134 ? -14.487 -8.928 4.028 1.00 93.75 134 ARG A O 1
ATOM 1057 N N . GLU A 1 135 ? -12.656 -10.155 3.583 1.00 93.06 135 GLU A N 1
ATOM 1058 C CA . GLU A 1 135 ? -12.880 -11.206 4.584 1.00 93.06 135 GLU A CA 1
ATOM 1059 C C . GLU A 1 135 ? -12.846 -10.680 6.029 1.00 93.06 135 GLU A C 1
ATOM 1061 O O . GLU A 1 135 ? -13.442 -11.285 6.916 1.00 93.06 135 GLU A O 1
ATOM 1066 N N . GLU A 1 136 ? -12.203 -9.533 6.265 1.00 95.75 136 GLU A N 1
ATOM 1067 C CA . GLU A 1 136 ? -12.059 -8.938 7.598 1.00 95.75 136 GLU A CA 1
ATOM 1068 C C . GLU A 1 136 ? -13.314 -8.169 8.056 1.00 95.75 136 GLU A C 1
ATOM 1070 O O . GLU A 1 136 ? -13.378 -7.719 9.195 1.00 95.75 136 GLU A O 1
ATOM 1075 N N . ASN A 1 137 ? -14.324 -8.013 7.187 1.00 93.81 137 ASN A N 1
ATOM 1076 C CA . ASN A 1 137 ? -15.619 -7.384 7.492 1.00 93.81 137 ASN A CA 1
ATOM 1077 C C . ASN A 1 137 ? -15.548 -5.960 8.090 1.00 93.81 137 ASN A C 1
ATOM 1079 O O . ASN A 1 137 ? -16.458 -5.538 8.804 1.00 93.81 137 ASN A O 1
ATOM 1083 N N . VAL A 1 138 ? -14.510 -5.189 7.752 1.00 95.69 138 VAL A N 1
ATOM 1084 C CA . VAL A 1 138 ? -14.402 -3.756 8.079 1.00 95.69 138 VAL A CA 1
ATOM 1085 C C . VAL A 1 138 ? -14.610 -2.883 6.834 1.00 95.69 138 VAL A C 1
ATOM 1087 O O . VAL A 1 138 ? -14.296 -3.318 5.721 1.00 95.69 138 VAL A O 1
ATOM 1090 N N . PRO A 1 139 ? -15.103 -1.637 6.966 1.00 97.31 139 PRO A N 1
ATOM 1091 C CA . PRO A 1 139 ? -15.159 -0.699 5.851 1.00 97.31 139 PRO A CA 1
ATOM 1092 C C . PRO A 1 139 ? -13.768 -0.432 5.260 1.00 97.31 139 PRO A C 1
ATOM 1094 O O . PRO A 1 139 ? -12.819 -0.114 5.981 1.00 97.31 139 PRO A O 1
ATOM 1097 N N . LEU A 1 140 ? -13.669 -0.524 3.933 1.00 96.19 140 LEU A N 1
ATOM 1098 C CA . LEU A 1 140 ? -12.446 -0.269 3.174 1.00 96.19 140 LEU A CA 1
ATOM 1099 C C . LEU A 1 140 ? -12.627 0.982 2.310 1.00 96.19 140 LEU A C 1
ATOM 1101 O O . LEU A 1 140 ? -13.535 1.051 1.481 1.00 96.19 140 LEU A O 1
ATOM 1105 N N . ILE A 1 141 ? -11.745 1.960 2.489 1.00 94.75 141 ILE A N 1
ATOM 1106 C CA . ILE A 1 141 ? -11.756 3.245 1.789 1.00 94.75 141 ILE A CA 1
ATOM 1107 C C . ILE A 1 141 ? -10.539 3.295 0.869 1.00 94.75 141 ILE A C 1
ATOM 1109 O O . ILE A 1 141 ? -9.417 3.034 1.298 1.00 94.75 141 ILE A O 1
ATOM 1113 N N . MET A 1 142 ? -10.740 3.671 -0.393 1.00 90.19 142 MET A N 1
ATOM 1114 C CA . MET A 1 142 ? -9.639 4.022 -1.288 1.00 90.19 142 MET A CA 1
ATOM 1115 C C . MET A 1 142 ? -9.625 5.524 -1.524 1.00 90.19 142 MET A C 1
ATOM 1117 O O . MET A 1 142 ? -10.623 6.094 -1.963 1.00 90.19 142 MET A O 1
ATOM 1121 N N . PHE A 1 143 ? -8.478 6.149 -1.283 1.00 89.44 143 PHE A N 1
ATOM 1122 C CA . PHE A 1 143 ? -8.263 7.558 -1.573 1.00 89.44 143 PHE A CA 1
ATOM 1123 C C . PHE A 1 143 ? -7.160 7.713 -2.619 1.00 89.44 143 PHE A C 1
ATOM 1125 O O . PHE A 1 143 ? -6.051 7.227 -2.417 1.00 89.44 143 PHE A O 1
ATOM 1132 N N . GLY A 1 144 ? -7.448 8.411 -3.719 1.00 81.25 144 GLY A N 1
ATOM 1133 C CA . GLY A 1 144 ? -6.464 8.733 -4.751 1.00 81.25 144 GLY A CA 1
ATOM 1134 C C . GLY A 1 144 ? -6.591 10.179 -5.217 1.00 81.25 144 GLY A C 1
ATOM 1135 O O . GLY A 1 144 ? -7.684 10.634 -5.561 1.00 81.25 144 GLY A O 1
ATOM 1136 N N . VAL A 1 145 ? -5.475 10.911 -5.235 1.00 75.69 145 VAL A N 1
ATOM 1137 C CA . VAL A 1 145 ? -5.445 12.313 -5.682 1.00 75.69 145 VAL A CA 1
ATOM 1138 C C . VAL A 1 145 ? -5.412 12.356 -7.208 1.00 75.69 145 VAL A C 1
ATOM 1140 O O . VAL A 1 145 ? -4.645 11.631 -7.838 1.00 75.69 145 VAL A O 1
ATOM 1143 N N . GLY A 1 146 ? -6.253 13.201 -7.814 1.00 66.94 146 GLY A N 1
ATOM 1144 C CA . GLY A 1 146 ? -6.289 13.375 -9.272 1.00 66.94 146 GLY A CA 1
ATOM 1145 C C . GLY A 1 146 ? -6.713 12.121 -10.046 1.00 66.94 146 GLY A C 1
ATOM 1146 O O . GLY A 1 146 ? -6.396 12.003 -11.220 1.00 66.94 146 GLY A O 1
ATOM 1147 N N . ALA A 1 147 ? -7.404 11.180 -9.396 1.00 63.91 147 ALA A N 1
ATOM 1148 C CA . ALA A 1 147 ? -7.718 9.854 -9.931 1.00 63.91 147 ALA A CA 1
ATOM 1149 C C . ALA A 1 147 ? -9.143 9.730 -10.505 1.00 63.91 147 ALA A C 1
ATOM 1151 O O . ALA A 1 147 ? -9.656 8.623 -10.654 1.00 63.91 147 ALA A O 1
ATOM 1152 N N . SER A 1 148 ? -9.824 10.843 -10.796 1.00 67.38 148 SER A N 1
ATOM 1153 C CA . SER A 1 148 ? -11.232 10.833 -11.228 1.00 67.38 148 SER A CA 1
ATOM 1154 C C . SER A 1 148 ? -11.459 10.070 -12.541 1.00 67.38 148 SER A C 1
ATOM 1156 O O . SER A 1 148 ? -12.542 9.517 -12.743 1.00 67.38 148 SER A O 1
ATOM 1158 N N . HIS A 1 149 ? -10.441 9.989 -13.405 1.00 66.94 149 HIS A N 1
ATOM 1159 C CA . HIS A 1 149 ? -10.434 9.189 -14.635 1.00 66.94 149 HIS A CA 1
ATOM 1160 C C . HIS A 1 149 ? -10.197 7.694 -14.384 1.00 66.94 149 HIS A C 1
ATOM 1162 O O . HIS A 1 149 ? -10.657 6.861 -15.164 1.00 66.94 149 HIS A O 1
ATOM 1168 N N . CYS A 1 150 ? -9.558 7.334 -13.272 1.00 55.53 150 CYS A N 1
ATOM 1169 C CA . CYS A 1 150 ? -9.337 5.957 -12.831 1.00 55.53 150 CYS A CA 1
ATOM 1170 C C . CYS A 1 150 ? -10.548 5.444 -12.032 1.00 55.53 150 CYS A C 1
ATOM 1172 O O . CYS A 1 150 ? -10.433 5.040 -10.876 1.00 55.53 150 CYS A O 1
ATOM 1174 N N . ARG A 1 151 ? -11.751 5.478 -12.622 1.00 55.22 151 ARG A N 1
ATOM 1175 C CA . ARG A 1 151 ? -12.941 4.916 -11.963 1.00 55.22 151 ARG A CA 1
ATOM 1176 C C . ARG A 1 151 ? -12.815 3.398 -11.831 1.00 55.22 151 ARG A C 1
ATOM 1178 O O . ARG A 1 151 ? -12.648 2.687 -12.820 1.00 55.22 151 ARG A O 1
ATOM 1185 N N . PHE A 1 152 ? -13.005 2.909 -10.607 1.00 51.84 152 PHE A N 1
ATOM 1186 C CA . PHE A 1 152 ? -13.059 1.481 -10.281 1.00 51.84 152 PHE A CA 1
ATOM 1187 C C . PHE A 1 152 ? -14.300 0.746 -10.815 1.00 51.84 152 PHE A C 1
ATOM 1189 O O . PHE A 1 152 ? -14.332 -0.479 -10.762 1.00 51.84 152 PHE A O 1
ATOM 1196 N N . ASN A 1 153 ? -15.282 1.454 -11.384 1.00 35.38 153 ASN A N 1
ATOM 1197 C CA . ASN A 1 153 ? -16.505 0.848 -11.914 1.00 35.38 153 ASN A CA 1
ATOM 1198 C C . ASN A 1 153 ? -16.400 0.517 -13.408 1.00 35.38 153 ASN A C 1
ATOM 1200 O O . ASN A 1 153 ? -16.502 1.401 -14.262 1.00 35.38 153 ASN A O 1
ATOM 1204 N N . LYS A 1 154 ? -16.256 -0.776 -13.694 1.00 35.31 154 LYS A N 1
ATOM 1205 C CA . LYS A 1 154 ? -17.292 -1.599 -14.336 1.00 35.31 154 LYS A CA 1
ATOM 1206 C C . LYS A 1 154 ? -17.190 -3.004 -13.763 1.00 35.31 154 LYS A C 1
ATOM 1208 O O . LYS A 1 154 ? -16.033 -3.465 -13.624 1.00 35.31 154 LYS A O 1
#

pLDDT: mean 92.36, std 10.89, range [35.31, 98.62]

Secondary structure (DSSP, 8-state):
----SHHHHHT-----HHHHSHHHHHHHHHIIIII-SS--EEEEE-HHHHHHHHHH-S--SS-HHHHHHHHH-HHHHHHHHHHHHHHHHHHHHHHHHHT-SEEEEEETTGGGS-HHHIIIIIHHHHHHHHHHHHTT-S-EEEEETT-TTS----

Sequence (154 aa):
NPIRSLADVEKLGEIHPEEDVPYVLETIKLLTTEQLNVPLIGFAGAPFTLASYMIEGGPSKNYNKTKAFMYAEPKAWFALMDKLADMTIRYVKAQIRAGASAIQIFDSWVGAVNVDDYRTFIKPTMARIFAALREENVPLIMFGVGASHCRFNK